Protein AF-A0A6I4MRM2-F1 (afdb_monomer_lite)

Radius of gyration: 21.71 Å; chains: 1; bounding box: 67×24×52 Å

Sequence (84 aa):
MTTTPHRDIAALDVPADTVAAEAACITLRQAATATHSESDRLAYALDQRLVAHMDEEPTDATYPGWAEHIAALAASNKRHQEAS

Secondary structure (DSSP, 8-state):
--------GGGG---HHHHHHHHHHHHHHHHHHH---HHHHHHHHHHHHHHHTTT----TTTSTTHHHHHHHHHHHHHHHHHT-

pLDDT: mean 87.12, std 10.14, range [51.16, 97.69]

Structure (mmCIF, N/CA/C/O backbone):
data_AF-A0A6I4MRM2-F1
#
_entry.id   AF-A0A6I4MRM2-F1
#
loop_
_atom_site.group_PDB
_atom_site.id
_atom_site.type_symbol
_atom_site.label_atom_id
_atom_site.label_alt_id
_atom_site.label_comp_id
_atom_site.label_asym_id
_atom_site.label_entity_id
_atom_site.label_seq_id
_atom_site.pdbx_PDB_ins_code
_atom_site.Cartn_x
_atom_site.Cartn_y
_atom_site.Cartn_z
_atom_site.occupancy
_atom_site.B_iso_or_equiv
_atom_site.auth_seq_id
_atom_site.auth_comp_id
_atom_site.auth_asym_id
_atom_site.auth_atom_id
_atom_site.pdbx_PDB_model_num
ATOM 1 N N . MET A 1 1 ? 42.253 -8.922 -19.896 1.00 51.16 1 MET A N 1
ATOM 2 C CA . MET A 1 1 ? 41.258 -7.964 -20.421 1.00 51.16 1 MET A CA 1
ATOM 3 C C . MET A 1 1 ? 39.892 -8.574 -20.182 1.00 51.16 1 MET A C 1
ATOM 5 O O . MET A 1 1 ? 39.558 -9.552 -20.832 1.00 51.16 1 MET A O 1
ATOM 9 N N . THR A 1 2 ? 39.174 -8.106 -19.166 1.00 56.06 2 THR A N 1
ATOM 10 C CA . THR A 1 2 ? 37.816 -8.560 -18.848 1.00 56.06 2 THR A CA 1
ATOM 11 C C . THR A 1 2 ? 36.833 -7.743 -19.676 1.00 56.06 2 THR A C 1
ATOM 13 O O . THR A 1 2 ? 36.710 -6.537 -19.492 1.00 56.06 2 THR A O 1
ATOM 16 N N . THR A 1 3 ? 36.182 -8.389 -20.639 1.00 62.28 3 THR A N 1
ATOM 17 C CA . THR A 1 3 ? 35.135 -7.784 -21.462 1.00 62.28 3 THR A CA 1
ATOM 18 C C . THR A 1 3 ? 33.912 -7.552 -20.583 1.00 62.28 3 THR A C 1
ATOM 20 O O . THR A 1 3 ? 33.288 -8.511 -20.133 1.00 62.28 3 THR A O 1
ATOM 23 N N . THR A 1 4 ? 33.579 -6.293 -20.297 1.00 70.19 4 THR A N 1
ATOM 24 C CA . THR A 1 4 ? 32.306 -5.950 -19.655 1.00 70.19 4 THR A CA 1
ATOM 25 C C . THR A 1 4 ? 31.178 -6.419 -20.575 1.00 70.19 4 THR A C 1
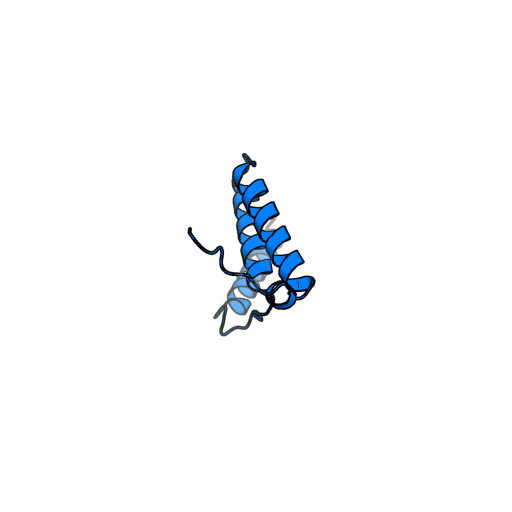ATOM 27 O O . THR A 1 4 ? 31.172 -6.019 -21.743 1.00 70.19 4 THR A O 1
ATOM 30 N N . PRO A 1 5 ? 30.246 -7.274 -20.117 1.00 71.38 5 PRO A N 1
ATOM 31 C CA . PRO A 1 5 ? 29.128 -7.685 -20.950 1.00 71.38 5 PRO A CA 1
ATOM 32 C C . PRO A 1 5 ? 28.322 -6.444 -21.341 1.00 71.38 5 PRO A C 1
ATOM 34 O O . PRO A 1 5 ? 27.900 -5.664 -20.485 1.00 71.38 5 PRO A O 1
ATOM 37 N N . HIS A 1 6 ? 28.148 -6.245 -22.646 1.00 72.81 6 HIS A N 1
ATOM 38 C CA . HIS A 1 6 ? 27.299 -5.193 -23.182 1.00 72.81 6 HIS A CA 1
ATOM 39 C C . HIS A 1 6 ? 25.850 -5.548 -22.843 1.00 72.81 6 HIS A C 1
ATOM 41 O O . HIS A 1 6 ? 25.303 -6.514 -23.372 1.00 72.81 6 HIS A O 1
ATOM 47 N N . ARG A 1 7 ? 25.262 -4.823 -21.890 1.00 73.12 7 ARG A N 1
ATOM 48 C CA . ARG A 1 7 ? 23.860 -4.995 -21.512 1.00 73.12 7 ARG A CA 1
ATOM 49 C C . ARG A 1 7 ? 23.020 -4.197 -22.503 1.00 73.12 7 ARG A C 1
ATOM 51 O O . ARG A 1 7 ? 23.227 -2.993 -22.628 1.00 73.12 7 ARG A O 1
ATOM 58 N N . ASP A 1 8 ? 22.128 -4.875 -23.216 1.00 78.31 8 ASP A N 1
ATOM 59 C CA . ASP A 1 8 ? 21.194 -4.231 -24.138 1.00 78.31 8 ASP A CA 1
ATOM 60 C C . ASP A 1 8 ? 20.314 -3.237 -23.367 1.00 78.31 8 ASP A C 1
ATOM 62 O O . ASP A 1 8 ? 19.683 -3.600 -22.371 1.00 78.31 8 ASP A O 1
ATOM 66 N N . ILE A 1 9 ? 20.311 -1.976 -23.798 1.00 75.38 9 ILE A N 1
ATOM 67 C CA . ILE A 1 9 ? 19.577 -0.901 -23.127 1.00 75.38 9 ILE A CA 1
ATOM 68 C C . ILE A 1 9 ? 18.063 -1.090 -23.254 1.00 75.38 9 ILE A C 1
ATOM 70 O O . ILE A 1 9 ? 17.331 -0.678 -22.360 1.00 75.38 9 ILE A O 1
ATOM 74 N N . ALA A 1 10 ? 17.596 -1.780 -24.302 1.00 76.56 10 ALA A N 1
ATOM 75 C CA . ALA A 1 10 ? 16.182 -2.106 -24.470 1.00 76.56 10 ALA A CA 1
ATOM 76 C C . ALA A 1 10 ? 15.670 -3.055 -23.372 1.00 76.56 10 ALA A C 1
ATOM 78 O O . ALA A 1 10 ? 14.496 -3.022 -23.024 1.00 76.56 10 ALA A O 1
ATOM 79 N N . ALA A 1 11 ? 16.552 -3.853 -22.760 1.00 73.00 11 ALA A N 1
ATOM 80 C CA . ALA A 1 11 ? 16.199 -4.709 -21.627 1.00 73.00 11 ALA A CA 1
ATOM 81 C C . ALA A 1 11 ? 16.001 -3.934 -20.307 1.00 73.00 11 ALA A C 1
ATOM 83 O O . ALA A 1 11 ? 15.656 -4.541 -19.294 1.00 73.00 11 ALA A O 1
ATOM 84 N N . LEU A 1 12 ? 16.263 -2.621 -20.295 1.00 74.94 12 LEU A N 1
ATOM 85 C CA . LEU A 1 12 ? 15.996 -1.728 -19.163 1.00 74.94 12 LEU A CA 1
ATOM 86 C C . LEU A 1 12 ? 14.663 -0.985 -19.303 1.00 74.94 12 LEU A C 1
ATOM 88 O O . LEU A 1 12 ? 14.295 -0.248 -18.392 1.00 74.94 12 LEU A O 1
ATOM 92 N N . ASP A 1 13 ? 13.958 -1.161 -20.423 1.00 84.94 13 ASP A N 1
ATOM 93 C CA . ASP A 1 13 ? 12.665 -0.531 -20.650 1.00 84.94 13 ASP A CA 1
ATOM 94 C C . ASP A 1 13 ? 11.593 -1.320 -19.886 1.00 84.94 13 ASP A C 1
ATOM 96 O O . ASP A 1 13 ? 11.165 -2.405 -20.286 1.00 84.94 13 ASP A O 1
ATOM 100 N N . VAL A 1 14 ? 11.232 -0.810 -18.711 1.00 84.56 14 VAL A N 1
ATOM 101 C CA . VAL A 1 14 ? 10.215 -1.379 -17.822 1.00 84.56 14 VAL A CA 1
ATOM 102 C C . VAL A 1 14 ? 9.013 -0.438 -17.750 1.00 84.56 14 VAL A C 1
ATOM 104 O O . VAL A 1 14 ? 9.190 0.781 -17.829 1.00 84.56 14 VAL A O 1
ATOM 107 N N . PRO A 1 15 ? 7.783 -0.961 -17.584 1.00 89.50 15 PRO A N 1
ATOM 108 C CA . PRO A 1 15 ? 6.599 -0.120 -17.458 1.00 89.50 15 PRO A CA 1
ATOM 109 C C . PRO A 1 15 ? 6.751 0.918 -16.341 1.00 89.50 15 PRO A C 1
ATOM 111 O O . PRO A 1 15 ? 7.247 0.611 -15.255 1.00 89.50 15 PRO A O 1
ATOM 114 N N . ALA A 1 16 ? 6.282 2.142 -16.595 1.00 89.12 16 ALA A N 1
ATOM 115 C CA . ALA A 1 16 ? 6.378 3.244 -15.636 1.00 89.12 16 ALA A CA 1
ATOM 116 C C . ALA A 1 16 ? 5.741 2.897 -14.278 1.00 89.12 16 ALA A C 1
ATOM 118 O O . ALA A 1 16 ? 6.291 3.250 -13.236 1.00 89.12 16 ALA A O 1
ATOM 119 N N . ASP A 1 17 ? 4.638 2.146 -14.288 1.00 88.00 17 ASP A N 1
ATOM 120 C CA . ASP A 1 17 ? 3.938 1.721 -13.073 1.00 88.00 17 ASP A CA 1
ATOM 121 C C . ASP A 1 17 ? 4.782 0.758 -12.226 1.00 88.00 17 ASP A C 1
ATOM 123 O O . ASP A 1 17 ? 4.794 0.856 -10.999 1.00 88.00 17 ASP A O 1
ATOM 127 N N . THR A 1 18 ? 5.570 -0.116 -12.862 1.00 88.19 18 THR A N 1
ATOM 128 C CA . THR A 1 18 ? 6.511 -1.004 -12.163 1.00 88.19 18 THR A CA 1
ATOM 129 C C . THR A 1 18 ? 7.596 -0.194 -11.456 1.00 88.19 18 THR A C 1
ATOM 131 O O . THR A 1 18 ? 7.874 -0.422 -10.279 1.00 88.19 18 THR A O 1
ATOM 134 N N . VAL A 1 19 ? 8.162 0.809 -12.135 1.00 90.69 19 VAL A N 1
ATOM 135 C CA . VAL A 1 19 ? 9.171 1.705 -11.542 1.00 90.69 19 VAL A CA 1
ATOM 136 C C . VAL A 1 19 ? 8.581 2.508 -10.383 1.00 90.69 19 VAL A C 1
ATOM 138 O O . VAL A 1 19 ? 9.224 2.667 -9.342 1.00 90.69 19 VAL A O 1
ATOM 141 N N . ALA A 1 20 ? 7.350 3.000 -10.535 1.00 90.75 20 ALA A N 1
ATOM 142 C CA . ALA A 1 20 ? 6.658 3.743 -9.490 1.00 90.75 20 ALA A CA 1
ATOM 143 C C . ALA A 1 20 ? 6.410 2.879 -8.241 1.00 90.75 20 ALA A C 1
ATOM 145 O O . ALA A 1 20 ? 6.668 3.335 -7.123 1.00 90.75 20 ALA A O 1
ATOM 146 N N . ALA A 1 21 ? 5.984 1.624 -8.418 1.00 90.81 21 ALA A N 1
ATOM 147 C CA . ALA A 1 21 ? 5.776 0.681 -7.320 1.00 90.81 21 ALA A CA 1
ATOM 148 C C . ALA A 1 21 ? 7.086 0.356 -6.577 1.00 90.81 21 ALA A C 1
ATOM 150 O O . ALA A 1 21 ? 7.132 0.370 -5.341 1.00 90.81 21 ALA A O 1
ATOM 151 N N . GLU A 1 22 ? 8.183 0.131 -7.307 1.00 91.75 22 GLU A N 1
ATOM 152 C CA . GLU A 1 22 ? 9.502 -0.095 -6.706 1.00 91.75 22 GLU A CA 1
ATOM 153 C C . GLU A 1 22 ? 9.989 1.121 -5.908 1.00 91.75 22 GLU A C 1
ATOM 155 O O . GLU A 1 22 ? 10.453 0.975 -4.769 1.00 91.75 22 GLU A O 1
ATOM 160 N N . ALA A 1 23 ? 9.843 2.324 -6.471 1.00 94.75 23 ALA A N 1
ATOM 161 C CA . ALA A 1 23 ? 10.208 3.568 -5.802 1.00 94.75 23 ALA A CA 1
ATOM 162 C C . ALA A 1 23 ? 9.404 3.762 -4.507 1.00 94.75 23 ALA A C 1
ATOM 164 O O . ALA A 1 23 ? 9.993 4.026 -3.455 1.00 94.75 23 ALA A O 1
ATOM 165 N N . ALA A 1 24 ? 8.088 3.535 -4.548 1.00 95.06 24 ALA A N 1
ATOM 166 C CA . ALA A 1 24 ? 7.230 3.596 -3.369 1.00 95.06 24 ALA A CA 1
ATOM 167 C C . ALA A 1 24 ? 7.679 2.598 -2.284 1.00 95.06 24 ALA A C 1
ATOM 169 O O . ALA A 1 24 ? 7.840 2.975 -1.122 1.00 95.06 24 ALA A O 1
ATOM 170 N N . CYS A 1 25 ? 7.998 1.352 -2.653 1.00 94.44 25 CYS A N 1
ATOM 171 C CA . CYS A 1 25 ? 8.513 0.349 -1.712 1.00 94.44 25 CYS A CA 1
ATOM 172 C C . CYS A 1 25 ? 9.858 0.743 -1.077 1.00 94.44 25 CYS A C 1
ATOM 174 O O . CYS A 1 25 ? 10.147 0.386 0.070 1.00 94.44 25 CYS A O 1
ATOM 176 N N . ILE A 1 26 ? 10.730 1.436 -1.814 1.00 95.94 26 ILE A N 1
ATOM 177 C CA . ILE A 1 26 ? 11.985 1.973 -1.266 1.00 95.94 26 ILE A CA 1
ATOM 178 C C . ILE A 1 26 ? 11.681 3.079 -0.252 1.00 95.94 26 ILE A C 1
ATOM 180 O O . ILE A 1 26 ? 12.185 3.015 0.872 1.00 95.94 26 ILE A O 1
ATOM 184 N N . THR A 1 27 ? 10.831 4.041 -0.612 1.00 97.50 27 THR A N 1
ATOM 185 C CA . THR A 1 27 ? 10.443 5.149 0.270 1.00 97.50 27 THR A CA 1
ATOM 186 C C . THR A 1 27 ? 9.808 4.648 1.567 1.00 97.50 27 THR A C 1
ATOM 188 O O . THR A 1 27 ? 10.199 5.089 2.647 1.00 97.50 27 THR A O 1
ATOM 191 N N . LEU A 1 28 ? 8.899 3.672 1.492 1.00 97.38 28 LEU A N 1
ATOM 192 C CA . LEU A 1 28 ? 8.231 3.100 2.665 1.00 97.38 28 LEU A CA 1
ATOM 193 C C . LEU A 1 28 ? 9.212 2.380 3.600 1.00 97.38 28 LEU A C 1
ATOM 195 O O . LEU A 1 28 ? 9.164 2.580 4.812 1.00 97.38 28 LEU A O 1
ATOM 199 N N . ARG A 1 29 ? 10.176 1.618 3.062 1.00 95.94 29 ARG A N 1
ATOM 200 C CA . ARG A 1 29 ? 11.236 0.992 3.880 1.00 95.94 29 ARG A CA 1
ATOM 201 C C . ARG A 1 29 ? 12.116 2.020 4.582 1.00 95.94 29 ARG A C 1
ATOM 203 O O . ARG A 1 29 ? 12.496 1.824 5.739 1.00 95.94 29 ARG A O 1
ATOM 210 N N . GLN A 1 30 ? 12.446 3.111 3.895 1.00 97.44 30 GLN A N 1
ATOM 211 C CA . GLN A 1 30 ? 13.221 4.200 4.486 1.00 97.44 30 GLN A CA 1
ATOM 212 C C . GLN A 1 30 ? 12.433 4.880 5.612 1.00 97.44 30 GLN A C 1
ATOM 214 O O . GLN A 1 30 ? 12.974 5.057 6.703 1.00 97.44 30 GLN A O 1
ATOM 219 N N . ALA A 1 31 ? 11.149 5.173 5.391 1.00 96.94 31 ALA A N 1
ATOM 220 C CA . ALA A 1 31 ? 10.270 5.763 6.398 1.00 96.94 31 ALA A CA 1
ATOM 221 C C . ALA A 1 31 ? 10.092 4.849 7.625 1.00 96.94 31 ALA A C 1
ATOM 223 O O . ALA A 1 31 ? 10.238 5.310 8.758 1.00 96.94 31 ALA A O 1
ATOM 224 N N . ALA A 1 32 ? 9.886 3.544 7.412 1.00 96.81 32 ALA A N 1
ATOM 225 C CA . ALA A 1 32 ? 9.806 2.543 8.477 1.00 96.81 32 ALA A CA 1
ATOM 226 C C . ALA A 1 32 ? 11.079 2.481 9.331 1.00 96.81 32 ALA A C 1
ATOM 228 O O . ALA A 1 32 ? 11.004 2.322 10.548 1.00 96.81 32 ALA A O 1
ATOM 229 N N . THR A 1 33 ? 12.250 2.638 8.711 1.00 96.38 33 THR A N 1
ATOM 230 C CA . THR A 1 33 ? 13.533 2.644 9.430 1.00 96.38 33 THR A CA 1
ATOM 231 C C . THR A 1 33 ? 13.758 3.950 10.201 1.00 96.38 33 THR A C 1
ATOM 233 O O . THR A 1 33 ? 14.436 3.948 11.226 1.00 96.38 33 THR A O 1
ATOM 236 N N . ALA A 1 34 ? 13.204 5.065 9.717 1.00 97.25 34 ALA A N 1
ATOM 237 C CA . ALA A 1 34 ? 13.413 6.392 10.290 1.00 97.25 34 ALA A CA 1
ATOM 238 C C . ALA A 1 34 ? 12.429 6.758 11.417 1.00 97.25 34 ALA A C 1
ATOM 240 O O . ALA A 1 34 ? 12.730 7.639 12.220 1.00 97.25 34 ALA A O 1
ATOM 241 N N . THR A 1 35 ? 11.252 6.130 11.481 1.00 97.06 35 THR A N 1
ATOM 242 C CA . THR A 1 35 ? 10.233 6.470 12.486 1.00 97.06 35 THR A CA 1
ATOM 243 C C . THR A 1 35 ? 10.514 5.859 13.867 1.00 97.06 35 THR A C 1
ATOM 245 O O . THR A 1 35 ? 11.025 4.746 14.001 1.00 97.06 35 THR A O 1
ATOM 248 N N . HIS A 1 36 ? 10.124 6.580 14.921 1.00 97.00 36 HIS A N 1
ATOM 249 C CA . HIS A 1 36 ? 10.142 6.094 16.306 1.00 97.00 36 HIS A CA 1
ATOM 250 C C . HIS A 1 36 ? 8.795 5.502 16.756 1.00 97.00 36 HIS A C 1
ATOM 252 O O . HIS A 1 36 ? 8.732 4.840 17.792 1.00 97.00 36 HIS A O 1
ATOM 258 N N . SER A 1 37 ? 7.725 5.705 15.981 1.00 97.69 37 SER A N 1
ATOM 259 C CA . SER A 1 37 ? 6.393 5.162 16.261 1.00 97.69 37 SER A CA 1
ATOM 260 C C . SER A 1 37 ? 6.312 3.704 15.806 1.00 97.69 37 SER A C 1
ATOM 262 O O . SER A 1 37 ? 6.659 3.357 14.676 1.00 97.69 37 SER A O 1
ATOM 264 N N . GLU A 1 38 ? 5.871 2.817 16.696 1.00 95.88 38 GLU A N 1
ATOM 265 C CA . GLU A 1 38 ? 5.591 1.421 16.339 1.00 95.88 38 GLU A CA 1
ATOM 266 C C . GLU A 1 38 ? 4.370 1.312 15.418 1.00 95.88 38 GLU A C 1
ATOM 268 O O . GLU A 1 38 ? 4.392 0.542 14.460 1.00 95.88 38 GLU A O 1
ATOM 273 N N . SER A 1 39 ? 3.354 2.150 15.646 1.00 95.62 39 SER A N 1
ATOM 274 C CA . SER A 1 39 ? 2.174 2.22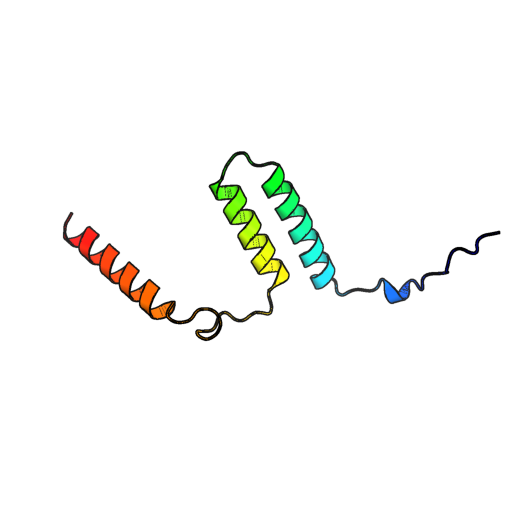7 14.782 1.00 95.62 39 SER A CA 1
ATOM 275 C C . SER A 1 39 ? 2.553 2.617 13.354 1.00 95.62 39 SER A C 1
ATOM 277 O O . SER A 1 39 ? 2.069 2.013 12.402 1.00 95.62 39 SER A O 1
ATOM 279 N N . ASP A 1 40 ? 3.457 3.584 13.193 1.00 96.56 40 ASP A N 1
ATOM 280 C CA . ASP A 1 40 ? 3.883 4.039 11.867 1.00 96.56 40 ASP A CA 1
ATOM 281 C C . ASP A 1 40 ? 4.711 2.959 11.168 1.00 96.56 40 ASP A C 1
ATOM 283 O O . ASP A 1 40 ? 4.547 2.732 9.974 1.00 96.56 40 ASP A O 1
ATOM 287 N N . ARG A 1 41 ? 5.567 2.239 11.910 1.00 97.00 41 ARG A N 1
ATOM 288 C CA . ARG A 1 41 ? 6.306 1.089 11.362 1.00 97.00 41 ARG A CA 1
ATOM 289 C C . ARG A 1 41 ? 5.366 0.029 10.801 1.00 97.00 41 ARG A C 1
ATOM 291 O O . ARG A 1 41 ? 5.631 -0.488 9.718 1.00 97.00 41 ARG A O 1
ATOM 298 N N . LEU A 1 42 ? 4.285 -0.276 11.517 1.00 95.62 42 LEU A N 1
ATOM 299 C CA . LEU A 1 42 ? 3.263 -1.209 11.044 1.00 95.62 42 LEU A CA 1
ATOM 300 C C . LEU A 1 42 ? 2.544 -0.670 9.805 1.00 95.62 42 LEU A C 1
ATOM 302 O O . LEU A 1 42 ? 2.398 -1.410 8.835 1.00 95.62 42 LEU A O 1
ATOM 306 N N . ALA A 1 43 ? 2.158 0.608 9.806 1.00 96.12 43 ALA A N 1
ATOM 307 C CA . ALA A 1 43 ? 1.506 1.240 8.662 1.00 96.12 43 ALA A CA 1
ATOM 308 C C . ALA A 1 43 ? 2.381 1.172 7.398 1.00 96.12 43 ALA A C 1
ATOM 310 O O . ALA A 1 43 ? 1.945 0.635 6.385 1.00 96.12 43 ALA A O 1
ATOM 311 N N . TYR A 1 44 ? 3.651 1.581 7.477 1.00 96.75 44 TYR A N 1
ATOM 312 C CA . TYR A 1 44 ? 4.563 1.525 6.330 1.00 96.75 44 TYR A CA 1
ATOM 313 C C . TYR A 1 44 ? 4.817 0.100 5.826 1.00 96.75 44 TYR A C 1
ATOM 315 O O . TYR A 1 44 ? 4.969 -0.109 4.623 1.00 96.75 44 TYR A O 1
ATOM 323 N N . ALA A 1 45 ? 4.863 -0.890 6.723 1.00 93.19 45 ALA A N 1
ATOM 324 C CA . ALA A 1 45 ? 5.009 -2.289 6.332 1.00 93.19 45 ALA A CA 1
ATOM 325 C C . ALA A 1 45 ? 3.765 -2.813 5.591 1.00 93.19 45 ALA A C 1
ATOM 327 O O . ALA A 1 45 ? 3.897 -3.562 4.619 1.00 93.19 45 ALA A O 1
ATOM 328 N N . LEU A 1 46 ? 2.567 -2.410 6.026 1.00 93.06 46 LEU A N 1
ATOM 329 C CA . LEU A 1 46 ? 1.312 -2.742 5.350 1.00 93.06 46 LEU A CA 1
ATOM 330 C C . LEU A 1 46 ? 1.222 -2.062 3.984 1.00 93.06 46 LEU A C 1
ATOM 332 O O . LEU A 1 46 ? 0.950 -2.743 2.998 1.00 93.06 46 LEU A O 1
ATOM 336 N N . ASP A 1 47 ? 1.539 -0.770 3.903 1.00 95.31 47 ASP A N 1
ATOM 337 C CA . ASP A 1 47 ? 1.569 -0.025 2.641 1.00 95.31 47 ASP A CA 1
ATOM 338 C C . ASP A 1 47 ? 2.546 -0.663 1.648 1.00 95.31 47 ASP A C 1
ATOM 340 O O . ASP A 1 47 ? 2.226 -0.841 0.474 1.00 95.31 47 ASP A O 1
ATOM 344 N N . GLN A 1 48 ? 3.723 -1.087 2.123 1.00 94.25 48 GLN A N 1
ATOM 345 C CA . GLN A 1 48 ? 4.709 -1.752 1.274 1.00 94.25 48 GLN A CA 1
ATOM 346 C C . GLN A 1 48 ? 4.147 -3.059 0.703 1.00 94.25 48 GLN A C 1
ATOM 348 O O . GLN A 1 48 ? 4.363 -3.367 -0.470 1.00 94.25 48 GLN A O 1
ATOM 353 N N . ARG A 1 49 ? 3.419 -3.827 1.521 1.00 90.50 49 ARG A N 1
ATOM 354 C CA . ARG A 1 49 ? 2.768 -5.058 1.071 1.00 90.50 49 ARG A CA 1
ATOM 355 C C . ARG A 1 49 ? 1.673 -4.761 0.046 1.00 90.50 49 ARG A C 1
ATOM 357 O O . ARG A 1 49 ? 1.617 -5.446 -0.964 1.00 90.50 49 ARG A O 1
ATOM 364 N N . LEU A 1 50 ? 0.848 -3.740 0.268 1.00 90.06 50 LEU A N 1
ATOM 365 C CA . LEU A 1 50 ? -0.213 -3.363 -0.671 1.00 90.06 50 LEU A CA 1
ATOM 366 C C . LEU A 1 50 ? 0.351 -2.954 -2.035 1.00 90.06 50 LEU A C 1
ATOM 368 O O . LEU A 1 50 ? -0.163 -3.393 -3.057 1.00 90.06 50 LEU A O 1
ATOM 372 N N . VAL A 1 51 ? 1.442 -2.185 -2.058 1.00 90.88 51 VAL A N 1
ATOM 373 C CA . VAL A 1 51 ? 2.119 -1.795 -3.306 1.00 90.88 51 VAL A CA 1
ATOM 374 C C . VAL A 1 51 ? 2.710 -3.007 -4.032 1.00 90.88 51 VAL A C 1
ATOM 376 O O . VAL A 1 51 ? 2.602 -3.105 -5.251 1.00 90.88 51 VAL A O 1
ATOM 379 N N . ALA A 1 52 ? 3.321 -3.944 -3.303 1.00 86.50 52 ALA A N 1
ATOM 380 C CA . ALA A 1 52 ? 3.931 -5.135 -3.900 1.00 86.50 52 ALA A CA 1
ATOM 381 C C . ALA A 1 52 ? 2.908 -6.167 -4.412 1.00 86.50 52 ALA A C 1
ATOM 383 O O . ALA A 1 52 ? 3.263 -7.024 -5.217 1.00 86.50 52 ALA A O 1
ATOM 384 N N . HIS A 1 53 ? 1.662 -6.087 -3.944 1.00 84.94 53 HIS A N 1
ATOM 385 C CA . HIS A 1 53 ? 0.603 -7.060 -4.206 1.00 84.94 53 HIS A CA 1
ATOM 386 C C . HIS A 1 53 ? -0.683 -6.380 -4.709 1.00 84.94 53 HIS A C 1
ATOM 388 O O . HIS A 1 53 ? -1.781 -6.820 -4.385 1.00 84.94 53 HIS A O 1
ATOM 394 N N . MET A 1 54 ? -0.562 -5.303 -5.497 1.00 80.25 54 MET A N 1
ATOM 395 C CA . MET A 1 54 ? -1.718 -4.532 -5.989 1.00 80.25 54 MET A CA 1
ATOM 396 C C . MET A 1 54 ? -2.719 -5.361 -6.806 1.00 80.25 54 MET A C 1
ATOM 398 O O . MET A 1 54 ? -3.901 -5.029 -6.830 1.00 80.25 54 MET A O 1
ATOM 402 N N . ASP A 1 55 ? -2.253 -6.433 -7.447 1.00 80.19 55 ASP A N 1
ATOM 403 C CA . ASP A 1 55 ? -3.087 -7.323 -8.259 1.00 80.19 55 ASP A CA 1
ATOM 404 C C . ASP A 1 55 ? -3.781 -8.421 -7.430 1.00 80.19 55 ASP A C 1
ATOM 406 O O . ASP A 1 55 ? -4.589 -9.186 -7.963 1.00 80.19 55 ASP A O 1
ATOM 410 N N . GLU A 1 56 ? -3.480 -8.536 -6.131 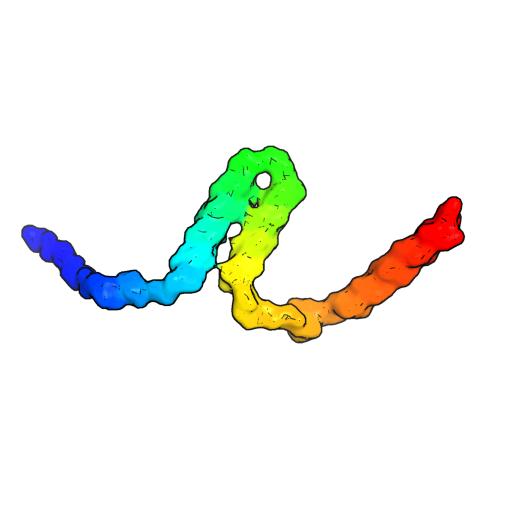1.00 81.38 56 GLU A N 1
ATOM 411 C CA . GLU A 1 56 ? -4.166 -9.480 -5.250 1.00 81.38 56 GLU A CA 1
ATOM 412 C C . GLU A 1 56 ? -5.531 -8.921 -4.852 1.00 81.38 56 GLU A C 1
ATOM 414 O O . GLU A 1 56 ? -5.653 -8.049 -3.991 1.00 81.38 56 GLU A O 1
ATOM 419 N N . GLU A 1 57 ? -6.587 -9.456 -5.461 1.00 78.06 57 GLU A N 1
ATOM 420 C CA . GLU A 1 57 ? -7.944 -9.139 -5.040 1.00 78.06 57 GLU A CA 1
ATOM 421 C C . GLU A 1 57 ? -8.217 -9.775 -3.661 1.00 78.06 57 GLU A C 1
ATOM 423 O O . GLU A 1 57 ? -8.067 -10.994 -3.486 1.00 78.06 57 GLU A O 1
ATOM 428 N N . PRO A 1 58 ? -8.609 -8.983 -2.646 1.00 76.75 58 PRO A N 1
ATOM 429 C CA . PRO A 1 58 ? -8.976 -9.526 -1.351 1.00 76.75 58 PRO A CA 1
ATOM 430 C C . PRO A 1 58 ? -10.317 -10.247 -1.489 1.00 76.75 58 PRO A C 1
ATOM 432 O O . PRO A 1 58 ? -11.380 -9.633 -1.552 1.00 76.75 58 PRO A O 1
ATOM 435 N N . THR A 1 59 ? -10.257 -11.572 -1.529 1.00 82.19 59 THR A N 1
ATOM 436 C CA . THR A 1 59 ? -11.435 -12.440 -1.560 1.00 82.19 59 THR A CA 1
ATOM 437 C C . THR A 1 59 ? -11.594 -13.164 -0.228 1.00 82.19 59 THR A C 1
ATOM 439 O O . THR A 1 59 ? -10.666 -13.210 0.584 1.00 82.19 59 THR A O 1
ATOM 442 N N . ASP A 1 60 ? -12.748 -13.796 -0.014 1.00 82.25 60 ASP A N 1
ATOM 443 C CA . ASP A 1 60 ? -12.947 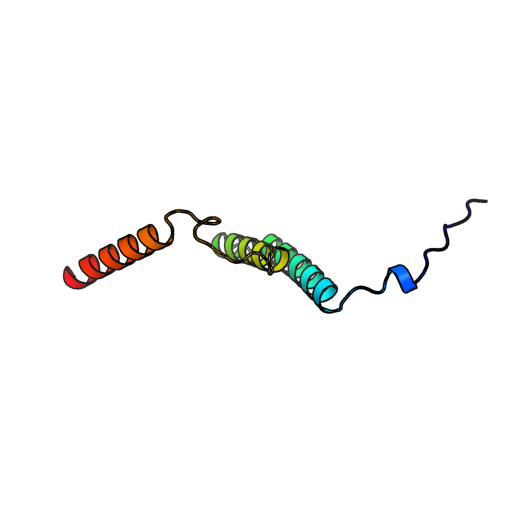-14.691 1.133 1.00 82.25 60 ASP A CA 1
ATOM 444 C C . ASP A 1 60 ? -11.962 -15.878 1.113 1.00 82.25 60 ASP A C 1
ATOM 446 O O . ASP A 1 60 ? -11.555 -16.371 2.156 1.00 82.25 60 ASP A O 1
ATOM 450 N N . ALA A 1 61 ? -11.467 -16.291 -0.060 1.00 83.00 61 ALA A N 1
ATOM 451 C CA . ALA A 1 61 ? -10.406 -17.296 -0.131 1.00 83.00 61 ALA A CA 1
ATOM 452 C C . ALA A 1 61 ? -9.066 -16.778 0.429 1.00 83.00 61 ALA A C 1
ATOM 454 O O . ALA A 1 61 ? -8.303 -17.549 1.011 1.00 83.00 61 ALA A O 1
ATOM 455 N N . THR A 1 62 ? -8.786 -15.480 0.274 1.00 82.00 62 THR A N 1
ATOM 456 C CA . THR A 1 62 ? -7.574 -14.823 0.790 1.00 82.00 62 THR A CA 1
ATOM 457 C C . THR A 1 62 ? -7.691 -14.525 2.290 1.00 82.00 62 THR A C 1
ATOM 459 O O . THR A 1 62 ? -6.697 -14.584 3.014 1.00 82.00 62 THR A O 1
ATOM 462 N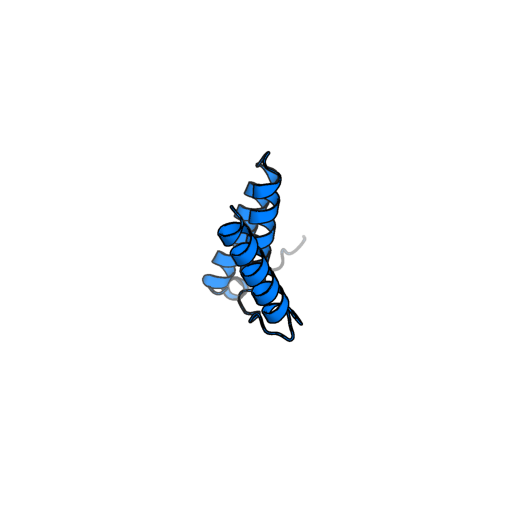 N . TYR A 1 63 ? -8.909 -14.243 2.765 1.00 81.62 63 TYR A N 1
ATOM 463 C CA . TYR A 1 63 ? -9.214 -13.898 4.156 1.00 81.62 63 TYR A CA 1
ATOM 464 C C . TYR A 1 63 ? -10.490 -14.603 4.651 1.00 81.62 63 TYR A C 1
ATOM 466 O O . TYR A 1 63 ? -11.516 -13.946 4.849 1.00 81.62 63 TYR A O 1
ATOM 474 N N . PRO A 1 64 ? -10.443 -15.927 4.879 1.00 90.00 64 PRO A N 1
ATOM 475 C CA . PRO A 1 64 ? -11.633 -16.698 5.216 1.00 90.00 64 PRO A CA 1
ATOM 476 C C . PRO A 1 64 ? -12.226 -16.253 6.551 1.00 90.00 64 PRO A C 1
ATOM 478 O O . PRO A 1 64 ? -11.522 -16.169 7.563 1.00 90.00 64 PRO A O 1
ATOM 481 N N . GLY A 1 65 ? -13.532 -15.987 6.561 1.00 89.62 65 GLY A N 1
ATOM 482 C CA . GLY A 1 65 ? -14.250 -15.589 7.775 1.00 89.62 65 GLY A CA 1
ATOM 483 C C . GLY A 1 65 ? -14.095 -14.108 8.145 1.00 89.62 65 G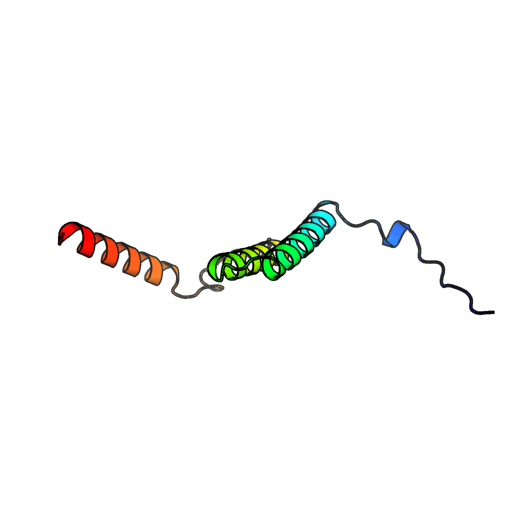LY A C 1
ATOM 484 O O . GLY A 1 65 ? -14.527 -13.678 9.221 1.00 89.62 65 GLY A O 1
ATOM 485 N N . TRP A 1 66 ? -13.430 -13.314 7.298 1.00 89.19 66 TRP A N 1
ATOM 486 C CA . TRP A 1 66 ? -13.179 -11.900 7.572 1.00 89.19 66 TRP A CA 1
ATOM 487 C C . TRP A 1 66 ? -14.464 -11.071 7.576 1.00 89.19 66 TRP A C 1
ATOM 489 O O . TRP A 1 66 ? -14.639 -10.204 8.434 1.00 89.19 66 TRP A O 1
ATOM 499 N N . ALA A 1 67 ? -15.398 -11.367 6.670 1.00 87.94 67 ALA A N 1
ATOM 500 C CA . ALA A 1 67 ? -16.686 -10.683 6.616 1.00 87.94 67 ALA A CA 1
ATOM 501 C C . ALA A 1 67 ? -17.489 -10.892 7.913 1.00 87.94 67 ALA A C 1
ATOM 503 O O . ALA A 1 67 ? -18.016 -9.937 8.493 1.00 87.94 67 ALA A O 1
ATOM 504 N N . GLU A 1 68 ? -17.522 -12.124 8.416 1.00 93.19 68 GLU A N 1
ATOM 505 C CA . GLU A 1 68 ? -18.176 -12.507 9.665 1.00 93.19 68 GLU A CA 1
ATOM 506 C C . GLU A 1 68 ? -17.502 -11.848 10.868 1.00 93.19 68 GLU A C 1
ATOM 508 O O . GLU A 1 68 ? -18.187 -11.342 11.762 1.00 93.19 68 GLU A O 1
ATOM 513 N N . HIS A 1 69 ? -16.167 -11.810 10.880 1.00 92.62 69 HIS A N 1
ATOM 514 C CA . HIS A 1 69 ? -15.402 -11.137 11.925 1.00 92.62 69 HIS A CA 1
ATOM 515 C C . HIS A 1 69 ? -15.752 -9.646 12.009 1.00 92.62 69 HIS A C 1
ATOM 517 O O . HIS A 1 69 ? -16.050 -9.137 13.094 1.00 92.62 69 HIS A O 1
ATOM 523 N N . ILE A 1 70 ? -15.784 -8.951 10.869 1.00 93.06 70 ILE A N 1
ATOM 524 C CA . ILE A 1 70 ? -16.123 -7.525 10.808 1.00 93.06 70 ILE A CA 1
ATOM 525 C C . ILE A 1 70 ? -17.576 -7.280 11.224 1.00 93.06 70 ILE A C 1
ATOM 527 O O . ILE A 1 70 ? -17.843 -6.357 12.000 1.00 93.06 70 ILE A O 1
ATOM 531 N N . ALA A 1 71 ? -18.510 -8.130 10.790 1.00 92.94 71 ALA A N 1
ATOM 532 C CA . ALA A 1 71 ? -19.904 -8.055 11.220 1.00 92.94 71 ALA A CA 1
ATOM 533 C C . ALA A 1 71 ? -20.045 -8.232 12.745 1.00 92.94 71 ALA A C 1
ATOM 535 O O . ALA A 1 71 ? -20.767 -7.472 13.401 1.00 92.94 71 ALA A O 1
ATOM 536 N N . ALA A 1 72 ? -19.317 -9.189 13.329 1.00 94.62 72 ALA A N 1
ATOM 537 C CA . ALA A 1 72 ? -19.305 -9.418 14.771 1.00 94.62 72 ALA A CA 1
ATOM 538 C C . ALA A 1 72 ? -18.707 -8.228 15.542 1.00 94.62 72 ALA A C 1
ATOM 540 O O . ALA A 1 72 ? -19.267 -7.813 16.565 1.00 94.62 72 ALA A O 1
ATOM 541 N N . LEU A 1 73 ? -17.615 -7.645 15.037 1.00 93.81 73 LEU A N 1
ATOM 542 C CA . LEU A 1 73 ? -16.961 -6.481 15.635 1.00 93.81 73 LEU A CA 1
ATOM 543 C C . LEU A 1 73 ? -17.884 -5.253 15.622 1.00 93.81 73 LEU A C 1
ATOM 545 O O . LEU A 1 73 ? -18.074 -4.605 16.654 1.00 93.81 73 LEU A O 1
ATOM 549 N N . ALA A 1 74 ? -18.530 -4.980 14.485 1.00 94.12 74 ALA A N 1
ATOM 550 C CA . ALA A 1 74 ? -19.490 -3.888 14.346 1.00 94.12 74 ALA A CA 1
ATOM 551 C C . ALA A 1 74 ? -20.679 -4.044 15.311 1.00 94.12 74 ALA A C 1
ATOM 553 O O . ALA A 1 74 ? -21.061 -3.089 15.993 1.00 94.12 74 ALA A O 1
ATOM 554 N N . ALA A 1 75 ? -21.223 -5.261 15.431 1.00 93.81 75 ALA A N 1
ATOM 555 C CA . ALA A 1 75 ? -22.294 -5.554 16.380 1.00 93.81 75 ALA A CA 1
ATOM 556 C C . ALA A 1 75 ? -21.850 -5.354 17.841 1.00 93.81 75 ALA A C 1
ATOM 558 O O . ALA A 1 75 ? -22.636 -4.876 18.660 1.00 93.81 75 ALA A O 1
ATOM 559 N N . SER A 1 76 ? -20.602 -5.696 18.176 1.00 93.94 76 SER A N 1
ATOM 560 C CA . SER A 1 76 ? -20.044 -5.470 19.515 1.00 93.94 76 SER A CA 1
ATOM 561 C C . SER A 1 76 ? -19.913 -3.989 19.849 1.00 93.94 76 SER A C 1
ATOM 563 O O . SER A 1 76 ? -20.367 -3.558 20.908 1.00 93.94 76 SER A O 1
ATOM 565 N N . ASN A 1 77 ? -19.371 -3.196 18.925 1.00 91.88 77 ASN A N 1
ATOM 566 C CA . ASN A 1 77 ? -19.205 -1.755 19.115 1.00 91.88 77 ASN A CA 1
ATOM 567 C C . ASN A 1 77 ? -20.551 -1.045 19.301 1.00 91.88 77 ASN A C 1
ATOM 569 O O . ASN A 1 77 ? -20.683 -0.209 20.193 1.00 91.88 77 ASN A O 1
ATOM 573 N N . LYS A 1 78 ? -21.570 -1.429 18.521 1.00 90.94 78 LYS A N 1
ATOM 574 C CA . LYS A 1 78 ? -22.927 -0.885 18.658 1.00 90.94 78 LYS A CA 1
ATOM 575 C C . LYS A 1 78 ? -23.512 -1.135 20.054 1.00 90.94 78 LYS A C 1
ATOM 577 O O . LYS A 1 78 ? -24.023 -0.209 20.673 1.00 90.94 78 LYS A O 1
ATOM 582 N N . ARG A 1 79 ? -23.374 -2.356 20.588 1.00 89.12 79 ARG A N 1
ATOM 583 C CA . ARG A 1 79 ? -23.839 -2.684 21.950 1.00 89.12 79 ARG A CA 1
ATOM 584 C C . ARG A 1 79 ? -23.143 -1.849 23.026 1.00 89.12 79 ARG A C 1
ATOM 586 O O . ARG A 1 79 ? -23.783 -1.461 23.993 1.00 89.12 79 ARG A O 1
ATOM 593 N N . HIS A 1 80 ? -21.849 -1.569 22.866 1.00 81.06 80 HIS A N 1
ATOM 594 C CA . HIS A 1 80 ? -21.113 -0.718 23.807 1.00 81.06 80 HIS A CA 1
ATOM 595 C C . HIS A 1 80 ? -21.586 0.741 23.789 1.00 81.06 80 HIS A C 1
ATOM 597 O O . HIS A 1 80 ? -21.650 1.366 24.845 1.00 81.06 80 HIS A O 1
ATOM 603 N N . GLN A 1 81 ? -21.939 1.270 22.615 1.00 82.88 81 GLN A N 1
ATOM 604 C CA . GLN A 1 81 ? -22.465 2.632 22.475 1.00 82.88 81 GLN A CA 1
ATOM 605 C C . GLN A 1 81 ? -23.861 2.788 23.086 1.00 82.88 81 GLN A C 1
ATOM 607 O O . GLN A 1 81 ? -24.147 3.820 23.673 1.00 82.88 81 GLN A O 1
ATOM 612 N N . GLU A 1 82 ? -24.716 1.771 22.970 1.00 80.50 82 GLU A N 1
ATOM 613 C CA . GLU A 1 82 ? -26.072 1.784 23.543 1.00 80.50 82 GLU A CA 1
ATOM 614 C C . GLU A 1 82 ? -26.085 1.598 25.072 1.00 80.50 82 GLU A C 1
ATOM 616 O O . GLU A 1 82 ? -27.076 1.919 25.724 1.00 80.50 82 GLU A O 1
ATOM 621 N N . ALA A 1 83 ? -25.002 1.064 25.643 1.00 70.69 83 ALA A N 1
ATOM 622 C CA . ALA A 1 83 ? -24.853 0.817 27.076 1.00 70.69 83 ALA A CA 1
ATOM 623 C C . ALA A 1 83 ? -24.125 1.945 27.841 1.00 70.69 83 ALA A C 1
ATOM 625 O O . ALA A 1 83 ? -23.952 1.818 29.056 1.00 70.69 83 ALA A O 1
ATOM 626 N N . SER A 1 84 ? -23.674 2.997 27.146 1.00 61.16 84 SER A N 1
ATOM 627 C CA . SER A 1 84 ? -23.020 4.189 27.722 1.00 61.16 84 SER A CA 1
ATOM 628 C C . SER A 1 84 ? -23.991 5.363 27.799 1.00 61.16 84 SER A C 1
ATOM 630 O O . SER A 1 84 ? -23.871 6.146 28.766 1.00 61.16 84 SER A O 1
#

Foldseek 3Di:
DDDDPDDDVVVVDDDPLVVVLVVLLVVLVVQLVPDPDPVSVVVSVVVNVCSVPVVDDDDCVNVPCVVVVVVVVVVVVVVVVVVD